Protein AF-Q99035-F1 (afdb_monomer_lite)

Organism: NCBI:txid2645

Secondary structure (DSSP, 8-state):
-HHHHHHHHHHHHHHHS-SSS--HHHHHHHHHTSTTTHHHHTTSTTHHHHHHHHHHTT--TGGGGG--HHHHHHHHHHHHHHHHHHHHHHHHHS----GGG--S--S-S----

Foldseek 3Di:
DVVLLVVQLVVLVCLQPPPDDHRPLRVLLVQVVPVVCVVVLCVDQLSVLLVVLCVVVVHDSVCSNVDDPVSVSVSSSRSSVSVVVVVVVCVVPPDDDDPVVPPPDPDDPDDDD

Sequence (113 aa):
QETFMKAAKARVKQMFDPAAGHSIIQELVYLWNEPRLRPILKEIDGYRYAMLFASQNQITADMLLQLDANMEGKLINGIAQEYFIHARQQEQKFPQVNAAAFDGFEGHPFGMY

Radius of gyration: 17.9 Å; chains: 1; bounding box: 32×30×55 Å

pLDDT: mean 90.51, std 15.57, range [39.5, 98.69]

Structure (mmCIF, N/CA/C/O backbone):
data_AF-Q99035-F1
#
_entry.id   AF-Q99035-F1
#
loop_
_atom_site.group_PDB
_atom_site.id
_atom_site.type_symbol
_atom_site.label_atom_id
_atom_site.label_alt_id
_atom_site.label_comp_id
_atom_site.label_asym_id
_atom_site.label_entity_id
_atom_site.label_seq_id
_atom_site.pdbx_PDB_ins_code
_atom_site.Cartn_x
_atom_site.Cartn_y
_atom_site.Cartn_z
_atom_site.occupancy
_atom_site.B_iso_or_equiv
_atom_site.auth_seq_id
_atom_site.auth_comp_id
_atom_site.auth_asym_id
_atom_site.auth_atom_id
_atom_site.pdbx_PDB_model_num
ATOM 1 N N . GLN A 1 1 ? 17.495 7.551 -6.793 1.00 87.31 1 GLN A N 1
ATOM 2 C CA . GLN A 1 1 ? 16.688 7.153 -5.616 1.00 87.31 1 GLN A CA 1
ATOM 3 C C . GLN A 1 1 ? 15.629 8.198 -5.299 1.00 87.31 1 GLN A C 1
ATOM 5 O O . GLN A 1 1 ? 14.460 7.851 -5.320 1.00 87.31 1 GLN A O 1
ATOM 10 N N . GLU A 1 2 ? 15.997 9.461 -5.069 1.00 92.75 2 GLU A N 1
ATOM 11 C CA . GLU A 1 2 ? 15.036 10.529 -4.730 1.00 92.75 2 GLU A CA 1
ATOM 12 C C . GLU A 1 2 ? 13.916 10.702 -5.766 1.00 92.75 2 GLU A C 1
ATOM 14 O O . GLU A 1 2 ? 12.743 10.722 -5.396 1.00 92.75 2 GLU A O 1
ATOM 19 N N . THR A 1 3 ? 14.252 10.720 -7.061 1.00 96.12 3 THR A N 1
ATOM 20 C CA . THR A 1 3 ? 13.265 10.784 -8.154 1.00 96.12 3 THR A CA 1
ATOM 21 C C . THR A 1 3 ? 12.267 9.629 -8.099 1.00 96.12 3 THR A C 1
ATOM 23 O O . THR A 1 3 ? 11.061 9.855 -8.173 1.00 96.12 3 THR A O 1
ATOM 26 N N . PHE A 1 4 ? 12.761 8.400 -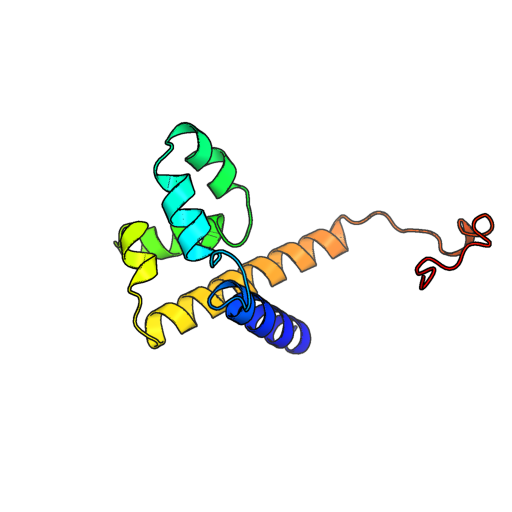7.905 1.00 96.81 4 PHE A N 1
ATOM 27 C CA . PHE A 1 4 ? 11.910 7.217 -7.771 1.00 96.81 4 PHE A CA 1
ATOM 28 C C . PHE A 1 4 ? 10.995 7.348 -6.553 1.00 96.81 4 PHE A C 1
ATOM 30 O O . PHE A 1 4 ? 9.788 7.195 -6.675 1.00 96.81 4 PHE A O 1
ATOM 37 N N . MET A 1 5 ? 11.549 7.701 -5.389 1.00 98.12 5 MET A N 1
ATOM 38 C CA . MET A 1 5 ? 10.772 7.845 -4.157 1.00 98.12 5 MET A CA 1
ATOM 39 C C . MET A 1 5 ? 9.692 8.922 -4.273 1.00 98.12 5 MET A C 1
ATOM 41 O O . MET A 1 5 ? 8.592 8.737 -3.757 1.00 98.12 5 MET A O 1
ATOM 45 N N . LYS A 1 6 ? 9.968 10.034 -4.966 1.00 97.75 6 LYS A N 1
ATOM 46 C CA . LYS A 1 6 ? 8.970 11.077 -5.236 1.00 97.75 6 LYS A CA 1
ATOM 47 C C . LYS A 1 6 ? 7.809 10.529 -6.072 1.00 97.75 6 LYS A C 1
ATOM 49 O O . LYS A 1 6 ? 6.655 10.736 -5.701 1.00 97.75 6 LYS A O 1
ATOM 54 N N . ALA A 1 7 ? 8.111 9.809 -7.153 1.00 98.06 7 ALA A N 1
ATOM 55 C CA . ALA A 1 7 ? 7.101 9.192 -8.011 1.00 98.06 7 ALA A CA 1
ATOM 56 C C . ALA A 1 7 ? 6.312 8.093 -7.278 1.00 98.06 7 ALA A C 1
ATOM 58 O O . ALA A 1 7 ? 5.085 8.085 -7.322 1.00 98.06 7 ALA A O 1
ATOM 59 N N . ALA A 1 8 ? 6.997 7.223 -6.532 1.00 98.19 8 ALA A N 1
ATOM 60 C CA . ALA A 1 8 ? 6.381 6.150 -5.759 1.00 98.19 8 ALA A CA 1
ATOM 61 C C . ALA A 1 8 ? 5.419 6.703 -4.698 1.00 98.19 8 ALA A C 1
ATOM 63 O O . ALA A 1 8 ? 4.273 6.275 -4.631 1.00 98.19 8 ALA A O 1
ATOM 64 N N . LYS A 1 9 ? 5.823 7.726 -3.932 1.00 98.50 9 LYS A N 1
ATOM 65 C CA . LYS A 1 9 ? 4.933 8.395 -2.967 1.00 98.50 9 LYS A CA 1
ATOM 66 C C . LYS A 1 9 ? 3.711 9.015 -3.637 1.00 98.50 9 LYS A C 1
ATOM 68 O O . LYS A 1 9 ? 2.615 8.915 -3.096 1.00 98.50 9 LYS A O 1
ATOM 73 N N . ALA A 1 10 ? 3.887 9.658 -4.793 1.00 98.06 10 ALA A N 1
ATOM 74 C CA . ALA A 1 10 ? 2.772 10.229 -5.544 1.00 98.06 10 ALA A CA 1
ATOM 75 C C . ALA A 1 10 ? 1.795 9.140 -6.007 1.00 98.06 10 ALA A C 1
ATOM 77 O O . ALA A 1 10 ? 0.587 9.299 -5.850 1.00 98.06 10 ALA A O 1
ATOM 78 N N . ARG A 1 11 ? 2.312 8.008 -6.497 1.00 98.25 11 ARG A N 1
ATOM 79 C CA . ARG A 1 11 ? 1.487 6.865 -6.890 1.00 98.25 11 ARG A CA 1
ATOM 80 C C . ARG A 1 11 ? 0.724 6.279 -5.706 1.00 98.25 11 ARG A C 1
ATOM 82 O O . ARG A 1 11 ? -0.476 6.074 -5.818 1.00 98.25 11 ARG A O 1
ATOM 89 N N . VAL A 1 12 ? 1.388 6.053 -4.574 1.00 98.25 12 VAL A N 1
ATOM 90 C CA . VAL A 1 12 ? 0.731 5.508 -3.378 1.00 98.25 12 VAL A CA 1
ATOM 91 C C . VAL A 1 12 ? -0.353 6.464 -2.875 1.00 98.25 12 VAL A C 1
ATOM 93 O O . VAL A 1 12 ? -1.449 6.010 -2.583 1.00 98.25 12 VAL A O 1
ATOM 96 N N . LYS A 1 13 ? -0.122 7.784 -2.879 1.00 97.88 13 LYS A N 1
ATOM 97 C CA . LYS A 1 13 ? -1.172 8.773 -2.565 1.00 97.88 13 LYS A CA 1
ATOM 98 C C . LYS A 1 13 ? -2.406 8.627 -3.456 1.00 97.88 13 LYS A C 1
ATOM 100 O O . LYS A 1 13 ? -3.514 8.589 -2.946 1.00 97.88 13 LYS A O 1
ATOM 105 N N . GLN A 1 14 ? -2.215 8.471 -4.766 1.00 97.88 14 GLN A N 1
ATOM 106 C CA . GLN A 1 14 ? -3.323 8.227 -5.700 1.00 97.88 14 GLN A CA 1
ATOM 107 C C . GLN A 1 14 ? -4.040 6.893 -5.451 1.00 97.88 14 GLN A C 1
ATOM 109 O O . GLN A 1 14 ? -5.187 6.741 -5.843 1.00 97.88 14 GLN A O 1
ATOM 114 N N . MET A 1 15 ? -3.369 5.906 -4.852 1.00 98.00 15 MET A N 1
ATOM 115 C CA . MET A 1 15 ? -3.996 4.638 -4.469 1.00 98.00 15 MET A CA 1
ATOM 116 C C . MET A 1 15 ? -4.748 4.741 -3.136 1.00 98.00 15 MET A C 1
ATOM 118 O O . MET A 1 15 ? -5.660 3.955 -2.902 1.00 98.00 15 MET A O 1
ATOM 122 N N . PHE A 1 16 ? -4.379 5.683 -2.265 1.00 96.75 16 PHE A N 1
ATOM 123 C CA . PHE A 1 16 ? -5.116 5.996 -1.036 1.00 96.75 16 PHE A CA 1
ATOM 124 C C . PHE A 1 16 ? -6.381 6.808 -1.320 1.00 96.75 16 PHE A C 1
ATOM 126 O O . PHE A 1 16 ? -7.406 6.557 -0.694 1.00 96.75 16 PHE A O 1
ATOM 133 N N . ASP A 1 17 ? -6.313 7.718 -2.291 1.00 95.50 17 ASP A N 1
ATOM 134 C CA . ASP A 1 17 ? -7.428 8.560 -2.730 1.00 95.50 17 ASP A CA 1
ATOM 135 C C . ASP A 1 17 ? -7.592 8.472 -4.261 1.00 95.50 17 ASP A C 1
ATOM 137 O O . ASP A 1 17 ? -7.109 9.336 -5.007 1.00 95.50 17 ASP A O 1
ATOM 141 N N . PRO A 1 18 ? -8.164 7.364 -4.771 1.00 95.44 18 PRO A N 1
ATOM 142 C CA . PRO A 1 18 ? -8.338 7.172 -6.201 1.00 95.44 18 PRO A CA 1
ATOM 143 C C . PRO A 1 18 ? -9.514 7.997 -6.731 1.00 95.44 18 PRO A C 1
ATOM 145 O O . PRO A 1 18 ? -10.565 8.097 -6.107 1.00 95.44 18 PRO A O 1
ATOM 148 N N . ALA A 1 19 ? -9.386 8.508 -7.959 1.00 93.25 19 ALA A N 1
ATOM 149 C CA . ALA A 1 19 ? -10.473 9.245 -8.612 1.00 93.25 19 ALA A CA 1
ATOM 150 C C . ALA A 1 19 ? -11.715 8.370 -8.895 1.00 93.25 19 ALA A C 1
ATOM 152 O O . ALA A 1 19 ? -12.817 8.889 -9.061 1.00 93.25 19 ALA A O 1
ATOM 153 N N . ALA A 1 20 ? -11.533 7.049 -8.986 1.00 92.44 20 ALA A N 1
ATOM 154 C CA . ALA A 1 20 ? -12.595 6.067 -9.154 1.00 92.44 20 ALA A CA 1
ATOM 155 C C . ALA A 1 20 ? -12.172 4.712 -8.565 1.00 92.44 20 ALA A C 1
ATOM 157 O O . ALA A 1 20 ? -11.008 4.323 -8.672 1.00 92.44 20 ALA A O 1
ATOM 158 N N . GLY A 1 21 ? -13.136 3.969 -8.014 1.00 9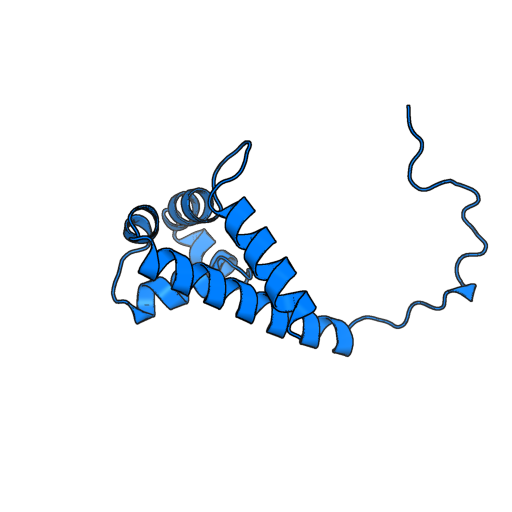3.50 21 GLY A N 1
ATOM 159 C CA . GLY A 1 21 ? -12.906 2.661 -7.394 1.00 93.50 21 GLY A CA 1
ATOM 160 C C . GLY A 1 21 ? -12.562 2.742 -5.905 1.00 93.50 21 GLY A C 1
ATOM 161 O O . GLY A 1 21 ? -12.695 3.790 -5.280 1.00 93.50 21 GLY A O 1
ATOM 162 N N . HIS A 1 22 ? -12.159 1.606 -5.337 1.00 96.00 22 HIS A N 1
ATOM 163 C CA . HIS A 1 22 ? -11.756 1.511 -3.934 1.00 96.00 22 HIS A CA 1
ATOM 164 C C . HIS A 1 22 ? -10.297 1.926 -3.758 1.00 96.00 22 HIS A C 1
ATOM 166 O O . HIS A 1 22 ? -9.460 1.655 -4.622 1.00 96.00 22 HIS A O 1
ATOM 172 N N . SER A 1 23 ? -9.981 2.541 -2.619 1.00 97.69 23 SER A N 1
ATOM 173 C CA . SER A 1 23 ? -8.590 2.745 -2.229 1.00 97.69 23 SER A CA 1
ATOM 174 C C . SER A 1 23 ? -7.899 1.412 -1.945 1.00 97.69 23 SER A C 1
ATOM 176 O O . SER A 1 23 ? -8.540 0.418 -1.598 1.00 97.69 23 SER A O 1
ATOM 178 N N . ILE A 1 24 ? -6.568 1.405 -2.008 1.00 97.88 24 ILE A N 1
ATOM 179 C CA . ILE A 1 24 ? -5.754 0.232 -1.663 1.00 97.88 24 ILE A CA 1
ATOM 180 C C . ILE A 1 24 ? -6.056 -0.282 -0.246 1.00 97.88 24 ILE A C 1
ATOM 182 O O . ILE A 1 24 ? -6.032 -1.485 -0.003 1.00 97.88 24 ILE A O 1
ATOM 186 N N . ILE A 1 25 ? -6.379 0.612 0.694 1.00 98.19 25 ILE A N 1
ATOM 187 C CA . ILE A 1 25 ? -6.709 0.229 2.071 1.00 98.19 25 ILE A CA 1
ATOM 188 C C . ILE A 1 25 ? -8.128 -0.333 2.165 1.00 98.19 25 ILE A C 1
ATOM 190 O O . ILE A 1 25 ? -8.334 -1.321 2.863 1.00 98.19 25 ILE A O 1
ATOM 194 N N . GLN A 1 26 ? -9.093 0.234 1.436 1.00 98.31 26 GLN A N 1
ATOM 195 C CA . GLN A 1 26 ? -10.444 -0.330 1.352 1.00 98.31 26 GLN A CA 1
ATOM 196 C C . GLN A 1 26 ? -10.427 -1.736 0.747 1.00 98.31 26 GLN A C 1
ATOM 198 O O . GLN A 1 26 ? -11.042 -2.646 1.303 1.00 98.31 26 GLN A O 1
ATOM 203 N N . GLU A 1 27 ? -9.686 -1.929 -0.347 1.00 98.19 27 GLU A N 1
ATOM 204 C CA . GLU A 1 27 ? -9.501 -3.239 -0.971 1.00 98.19 27 GLU A CA 1
ATOM 205 C C . GLU A 1 27 ? -8.842 -4.223 0.005 1.00 98.19 27 GLU A C 1
ATOM 207 O O . GLU A 1 27 ? -9.362 -5.317 0.226 1.00 98.19 27 GLU A O 1
ATOM 212 N N . LEU A 1 28 ? -7.748 -3.814 0.659 1.00 98.31 28 LEU A N 1
ATOM 213 C CA . LEU A 1 28 ? -7.051 -4.639 1.643 1.00 98.31 28 LEU A CA 1
ATOM 214 C C . LEU A 1 28 ? -7.978 -5.089 2.773 1.00 98.31 28 LEU A C 1
ATOM 216 O O . LEU A 1 28 ? -8.034 -6.279 3.068 1.00 98.31 28 LEU A O 1
ATOM 220 N N . VAL A 1 29 ? -8.693 -4.159 3.408 1.00 97.81 29 VAL A N 1
ATOM 221 C CA . VAL A 1 29 ? -9.578 -4.461 4.542 1.00 97.81 29 VAL A CA 1
ATOM 222 C C . VAL A 1 29 ? -10.697 -5.404 4.119 1.00 97.81 29 VAL A C 1
ATOM 224 O O . VAL A 1 29 ? -10.959 -6.392 4.807 1.00 97.81 29 VAL A O 1
ATOM 227 N N . TYR A 1 30 ? -11.300 -5.159 2.955 1.00 97.88 30 TYR A N 1
ATOM 228 C CA . TYR A 1 30 ? -12.316 -6.043 2.401 1.00 97.88 30 TYR A CA 1
ATOM 229 C C . TYR A 1 30 ? -11.784 -7.473 2.213 1.00 97.88 30 TYR A C 1
ATOM 231 O O . TYR A 1 30 ? -12.400 -8.428 2.687 1.00 97.88 30 TYR A O 1
ATOM 239 N N . LEU A 1 31 ? -10.613 -7.630 1.586 1.00 97.88 31 LEU A N 1
ATOM 240 C CA . LEU A 1 31 ? -10.016 -8.942 1.319 1.00 97.88 31 LEU A CA 1
ATOM 241 C C . LEU A 1 31 ? -9.464 -9.620 2.585 1.00 97.88 31 LEU A C 1
ATOM 243 O O . LEU A 1 31 ? -9.427 -10.849 2.659 1.00 97.88 31 LEU A O 1
ATOM 247 N N . TRP A 1 32 ? -9.065 -8.855 3.604 1.00 97.25 32 TRP A N 1
ATOM 248 C CA . TRP A 1 32 ? -8.511 -9.386 4.856 1.00 97.25 32 TRP A CA 1
ATOM 249 C C . TRP A 1 32 ? -9.531 -10.171 5.695 1.00 97.25 32 TRP A C 1
ATOM 251 O O . TRP A 1 32 ? -9.159 -11.025 6.520 1.00 97.25 32 TRP A O 1
ATOM 261 N N . ASN A 1 33 ? -10.818 -9.913 5.457 1.00 95.44 33 ASN A N 1
ATOM 262 C CA . ASN A 1 33 ? -11.927 -10.635 6.070 1.00 95.44 33 ASN A CA 1
ATOM 263 C C . ASN A 1 33 ? -12.022 -12.094 5.613 1.00 95.44 33 ASN A C 1
ATOM 265 O O . ASN A 1 33 ? -12.576 -12.905 6.349 1.00 95.44 33 ASN A O 1
ATOM 269 N N . GLU A 1 34 ? -11.431 -12.456 4.470 1.00 97.62 34 GLU A N 1
ATOM 270 C CA . GLU A 1 34 ? -11.311 -13.842 4.013 1.00 97.62 34 GLU A CA 1
ATOM 271 C C . GLU A 1 34 ? -9.964 -14.435 4.475 1.00 97.62 34 GLU A C 1
ATOM 273 O O . GLU A 1 34 ? -8.909 -14.107 3.916 1.00 97.62 34 GLU A O 1
ATOM 278 N N . PRO A 1 35 ? -9.939 -15.334 5.484 1.00 96.75 35 PRO A N 1
ATOM 279 C CA . PRO A 1 35 ? -8.692 -15.863 6.031 1.00 96.75 35 PRO A CA 1
ATOM 280 C C . PRO A 1 35 ? -7.808 -16.561 4.996 1.00 96.75 35 PRO A C 1
ATOM 282 O O . PRO A 1 35 ? -6.582 -16.521 5.125 1.00 96.75 35 PRO A O 1
ATOM 285 N N . ARG A 1 36 ? -8.405 -17.166 3.960 1.00 97.94 36 ARG A N 1
ATOM 286 C CA . ARG A 1 36 ? -7.675 -17.867 2.893 1.00 97.94 36 ARG A CA 1
ATOM 287 C C . ARG A 1 36 ? -6.856 -16.926 2.007 1.00 97.94 36 ARG A C 1
ATOM 289 O O . ARG A 1 36 ? -5.869 -17.370 1.431 1.00 97.94 36 ARG A O 1
ATOM 296 N N . LEU A 1 37 ? -7.225 -15.646 1.916 1.00 97.81 37 LEU A N 1
ATOM 297 C CA . LEU A 1 37 ? -6.506 -14.654 1.106 1.00 97.81 37 LEU A CA 1
ATOM 298 C C . LEU A 1 37 ? -5.326 -14.022 1.846 1.00 97.81 37 LEU A C 1
ATOM 300 O O . LEU A 1 37 ? -4.403 -13.521 1.209 1.00 97.81 37 LEU A O 1
ATOM 304 N N . ARG A 1 38 ? -5.302 -14.075 3.182 1.00 97.25 38 ARG A N 1
ATOM 305 C CA . ARG A 1 38 ? -4.257 -13.424 3.991 1.00 97.25 38 ARG A CA 1
ATOM 306 C C . ARG A 1 38 ? -2.829 -13.837 3.615 1.00 97.25 38 ARG A C 1
ATOM 308 O O . ARG A 1 38 ? -1.985 -12.946 3.564 1.00 97.25 38 ARG A O 1
ATOM 315 N N . PRO A 1 39 ? -2.513 -15.123 3.351 1.00 97.69 39 PRO A N 1
ATOM 316 C CA . PRO A 1 39 ? -1.178 -15.502 2.895 1.00 97.69 39 PRO A CA 1
ATOM 317 C C . PRO A 1 39 ? -0.825 -14.875 1.544 1.00 97.69 39 PRO A C 1
ATOM 319 O O . PRO A 1 39 ? 0.287 -14.404 1.380 1.00 97.69 39 PRO A O 1
ATOM 322 N N . ILE A 1 40 ? -1.780 -14.794 0.613 1.00 97.94 40 ILE A N 1
ATOM 323 C CA . ILE A 1 40 ? -1.568 -14.223 -0.725 1.00 97.94 40 ILE A CA 1
ATOM 324 C C . ILE A 1 40 ? -1.320 -12.715 -0.631 1.00 97.94 40 ILE A C 1
ATOM 326 O O . ILE A 1 40 ? -0.367 -12.204 -1.208 1.00 97.94 40 ILE A O 1
ATOM 330 N N . LEU A 1 41 ? -2.137 -11.999 0.147 1.00 97.75 41 LEU A N 1
ATOM 331 C CA . LEU A 1 41 ? -1.984 -10.556 0.368 1.00 97.75 41 LEU A CA 1
ATOM 332 C C . LEU A 1 41 ? -0.629 -10.210 0.997 1.00 97.75 41 LEU A C 1
ATOM 334 O O . LEU A 1 41 ? -0.059 -9.163 0.707 1.00 97.75 41 LEU A O 1
ATOM 338 N N . LYS A 1 42 ? -0.089 -11.105 1.832 1.00 96.06 42 LYS A N 1
ATOM 339 C CA . LYS A 1 42 ? 1.247 -10.955 2.413 1.00 96.06 42 LYS A CA 1
ATOM 340 C C . LYS A 1 42 ? 2.381 -11.135 1.409 1.00 96.06 42 LYS A C 1
ATOM 342 O O . LYS A 1 42 ? 3.490 -10.794 1.778 1.00 96.06 42 LYS A O 1
ATOM 347 N N . GLU A 1 43 ? 2.136 -11.596 0.186 1.00 96.81 43 GLU A N 1
ATOM 348 C CA . GLU A 1 43 ? 3.153 -11.704 -0.873 1.00 96.81 43 GLU A CA 1
ATOM 349 C C . GLU A 1 43 ? 3.085 -10.543 -1.883 1.00 96.81 43 GLU A C 1
ATOM 351 O O . GLU A 1 43 ? 3.930 -10.436 -2.769 1.00 96.81 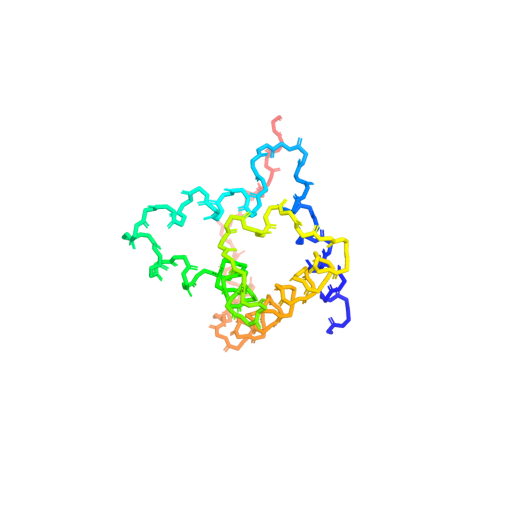43 GLU A O 1
ATOM 356 N N . ILE A 1 44 ? 2.090 -9.658 -1.760 1.00 98.06 44 ILE A N 1
ATOM 357 C CA . ILE A 1 44 ? 1.877 -8.532 -2.673 1.00 98.06 44 ILE A CA 1
ATOM 358 C C . ILE A 1 44 ? 2.378 -7.247 -2.018 1.00 98.06 44 ILE A C 1
ATOM 360 O O . ILE A 1 44 ? 1.933 -6.871 -0.932 1.00 98.06 44 ILE A O 1
ATOM 364 N N . ASP A 1 45 ? 3.276 -6.539 -2.695 1.00 98.19 45 ASP A N 1
ATOM 365 C CA . ASP A 1 45 ? 3.761 -5.242 -2.226 1.00 98.19 45 ASP A CA 1
ATOM 366 C C . ASP A 1 45 ? 2.631 -4.205 -2.129 1.00 98.19 45 ASP A C 1
ATOM 368 O O . ASP A 1 45 ? 1.689 -4.182 -2.917 1.00 98.19 45 ASP A O 1
ATOM 372 N N . GLY A 1 46 ? 2.718 -3.310 -1.153 1.00 97.94 46 GLY A N 1
ATOM 373 C CA . GLY A 1 46 ? 1.621 -2.456 -0.713 1.00 97.94 46 GLY A CA 1
ATOM 374 C C . GLY A 1 46 ? 0.811 -3.140 0.381 1.00 97.94 46 GLY A C 1
ATOM 375 O O . GLY A 1 46 ? 0.815 -2.668 1.518 1.00 97.94 46 GLY A O 1
ATOM 376 N N . TYR A 1 47 ? 0.182 -4.280 0.081 1.00 98.56 47 TYR A N 1
ATOM 377 C CA . TYR A 1 47 ? -0.592 -5.050 1.065 1.00 98.56 47 TYR A CA 1
ATOM 378 C C . TYR A 1 47 ? 0.294 -5.644 2.161 1.00 98.56 47 TYR A C 1
ATOM 380 O O . TYR A 1 47 ? -0.004 -5.491 3.351 1.00 98.56 47 TYR A O 1
ATOM 388 N N . ARG A 1 48 ? 1.424 -6.250 1.777 1.00 98.50 48 ARG A N 1
ATOM 389 C CA . ARG A 1 48 ? 2.432 -6.785 2.698 1.00 98.50 48 ARG A CA 1
ATOM 390 C C . ARG A 1 48 ? 2.912 -5.705 3.666 1.00 98.50 48 ARG A C 1
ATOM 392 O O . ARG A 1 48 ? 2.877 -5.927 4.879 1.00 98.50 48 ARG A O 1
ATOM 399 N N . TYR A 1 49 ? 3.298 -4.528 3.162 1.00 98.69 49 TYR A N 1
ATOM 400 C CA . TYR A 1 49 ? 3.727 -3.431 4.029 1.00 98.69 49 TYR A CA 1
ATOM 401 C C . TYR A 1 49 ? 2.596 -2.875 4.892 1.00 98.69 49 TYR A C 1
ATOM 403 O O . TYR A 1 49 ? 2.817 -2.622 6.072 1.00 98.69 49 TYR A O 1
ATOM 411 N N . ALA A 1 50 ? 1.389 -2.689 4.354 1.00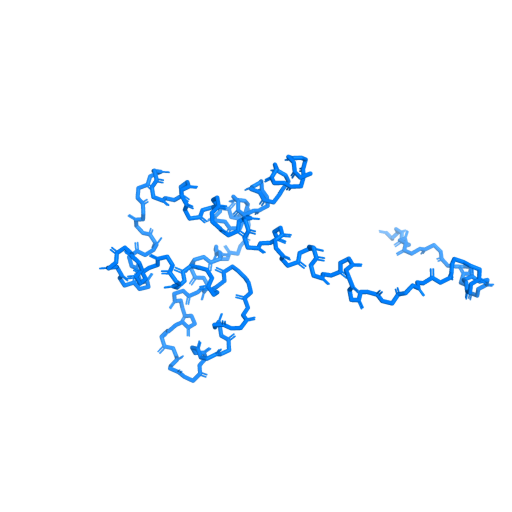 98.62 50 ALA A N 1
ATOM 412 C CA . ALA A 1 50 ? 0.265 -2.158 5.123 1.00 98.62 50 ALA A CA 1
ATOM 413 C C . ALA A 1 50 ? -0.077 -3.046 6.327 1.00 98.62 50 ALA A C 1
ATOM 415 O O . ALA A 1 50 ? -0.282 -2.543 7.433 1.00 98.62 50 ALA A O 1
ATOM 416 N N . MET A 1 51 ? -0.036 -4.368 6.155 1.00 98.38 51 MET A N 1
ATOM 417 C CA . MET A 1 51 ? -0.255 -5.301 7.260 1.00 98.38 51 MET A CA 1
ATOM 418 C C . MET A 1 51 ? 0.923 -5.369 8.236 1.00 98.38 51 MET A C 1
ATOM 420 O O . MET A 1 51 ? 0.708 -5.499 9.443 1.00 98.38 51 MET A O 1
ATOM 424 N N . LEU A 1 52 ? 2.163 -5.241 7.751 1.00 98.19 52 LEU A N 1
ATOM 425 C CA . LEU A 1 52 ? 3.333 -5.090 8.619 1.00 98.19 52 LEU A CA 1
ATOM 426 C C . LEU A 1 52 ? 3.225 -3.815 9.466 1.00 98.19 52 LEU A C 1
ATOM 428 O O . LEU A 1 52 ? 3.433 -3.862 10.676 1.00 98.19 52 LEU A O 1
ATOM 432 N N . PHE A 1 53 ? 2.850 -2.699 8.846 1.00 98.50 53 PHE A N 1
ATOM 433 C CA . PHE A 1 53 ? 2.630 -1.421 9.510 1.00 98.50 53 PHE A CA 1
ATOM 434 C C . PHE A 1 53 ? 1.532 -1.531 10.570 1.00 98.50 53 PHE A C 1
ATOM 436 O O . PHE A 1 53 ? 1.742 -1.088 11.699 1.00 98.50 53 PHE A O 1
ATOM 443 N N . ALA A 1 54 ? 0.399 -2.165 10.251 1.00 98.19 54 ALA A N 1
ATOM 444 C CA . ALA A 1 54 ? -0.669 -2.406 11.218 1.00 98.19 54 ALA A CA 1
ATOM 445 C C . ALA A 1 54 ? -0.153 -3.185 12.440 1.00 98.19 54 ALA A C 1
ATOM 447 O O . ALA A 1 54 ? -0.330 -2.758 13.580 1.00 98.19 54 ALA A O 1
ATOM 448 N N . SER A 1 55 ? 0.594 -4.269 12.199 1.00 97.69 55 SER A N 1
ATOM 449 C CA . SER A 1 55 ? 1.201 -5.076 13.260 1.00 97.69 55 SER A CA 1
ATOM 450 C C . SER A 1 55 ? 2.207 -4.292 14.109 1.00 97.69 55 SER A C 1
ATOM 452 O O . SER A 1 55 ? 2.212 -4.439 15.328 1.00 97.69 55 SER A O 1
ATOM 454 N N . GLN A 1 56 ? 3.064 -3.475 13.493 1.00 97.88 56 GLN A N 1
ATOM 455 C CA . GLN A 1 56 ? 4.083 -2.682 14.193 1.00 97.88 56 GLN A CA 1
ATOM 456 C C . GLN A 1 56 ? 3.474 -1.585 15.067 1.00 97.88 56 GLN A C 1
ATOM 458 O O . GLN A 1 56 ? 4.039 -1.239 16.100 1.00 97.88 56 GLN A O 1
ATOM 463 N N . ASN A 1 57 ? 2.319 -1.059 14.662 1.00 97.69 57 ASN A N 1
ATOM 464 C CA . ASN A 1 57 ? 1.598 -0.023 15.393 1.00 97.69 57 ASN A CA 1
ATOM 465 C C . ASN A 1 57 ? 0.472 -0.587 16.272 1.00 97.69 57 ASN A C 1
ATOM 467 O O . ASN A 1 57 ? -0.285 0.190 16.842 1.00 97.69 57 ASN A O 1
ATOM 471 N N . GLN A 1 58 ? 0.374 -1.917 16.404 1.00 97.75 58 GLN A N 1
ATOM 472 C CA . GLN A 1 58 ? -0.620 -2.605 17.237 1.00 97.75 58 GLN A CA 1
ATOM 473 C C . GLN A 1 58 ? -2.075 -2.227 16.901 1.00 97.75 58 GLN A C 1
ATOM 475 O O . GLN A 1 58 ? -2.928 -2.153 17.783 1.00 97.75 58 GLN A O 1
ATOM 480 N N . ILE A 1 59 ? -2.364 -2.009 15.616 1.00 97.62 59 ILE A N 1
ATOM 481 C CA . ILE A 1 59 ? -3.707 -1.704 15.111 1.00 97.62 59 ILE A CA 1
ATOM 482 C C . ILE A 1 59 ? -4.243 -2.855 14.254 1.00 97.62 59 ILE A C 1
ATOM 484 O O . ILE A 1 59 ? -3.481 -3.639 13.682 1.00 97.62 59 ILE A O 1
ATOM 488 N N . THR A 1 60 ? -5.568 -2.975 14.167 1.00 97.31 60 THR A N 1
ATOM 489 C CA . THR A 1 60 ? -6.211 -3.959 13.285 1.00 97.31 60 THR A CA 1
ATOM 490 C C . THR A 1 60 ? -6.198 -3.487 11.829 1.00 97.31 60 THR A C 1
ATOM 492 O O . THR A 1 60 ? -5.902 -2.327 11.542 1.00 97.31 60 THR A O 1
ATOM 495 N N . ALA A 1 61 ? -6.536 -4.384 10.896 1.00 96.44 61 ALA A N 1
ATOM 496 C CA . ALA A 1 61 ? -6.677 -4.015 9.488 1.00 96.44 61 ALA A CA 1
ATOM 497 C C . ALA A 1 61 ? -7.727 -2.905 9.305 1.00 96.44 61 ALA A C 1
ATOM 499 O O . ALA A 1 61 ? -7.445 -1.916 8.639 1.00 96.44 61 ALA A O 1
ATOM 500 N N . ASP A 1 62 ? -8.891 -3.009 9.956 1.00 97.56 62 ASP A N 1
ATOM 501 C CA . ASP A 1 62 ? -9.972 -2.017 9.841 1.00 97.56 62 ASP A CA 1
ATOM 502 C C . ASP A 1 62 ? -9.554 -0.618 10.311 1.00 97.56 62 ASP A C 1
ATOM 504 O O . ASP A 1 62 ? -9.975 0.390 9.745 1.00 97.56 62 ASP A O 1
ATOM 508 N N . MET A 1 63 ? -8.675 -0.539 11.313 1.00 97.94 63 MET A N 1
ATOM 509 C CA . MET A 1 63 ? -8.155 0.734 11.819 1.00 97.94 63 MET A CA 1
ATOM 510 C C . MET A 1 63 ? -7.270 1.468 10.800 1.00 97.94 63 MET A C 1
ATOM 512 O O . MET A 1 63 ? -7.093 2.678 10.925 1.00 97.94 63 MET A O 1
ATOM 516 N N . LEU A 1 64 ? -6.756 0.789 9.763 1.00 97.81 64 LEU A N 1
ATOM 517 C CA . LEU A 1 64 ? -6.030 1.443 8.666 1.00 97.81 64 LEU A CA 1
ATOM 518 C C . LEU A 1 64 ? -6.912 2.429 7.881 1.00 97.81 64 LEU A C 1
ATOM 520 O O . LEU A 1 64 ? -6.382 3.340 7.252 1.00 97.81 64 LEU A O 1
ATOM 524 N N . LEU A 1 65 ? -8.241 2.281 7.926 1.00 97.25 65 LEU A N 1
ATOM 525 C CA . LEU A 1 65 ? -9.184 3.210 7.288 1.00 97.25 65 LEU A CA 1
ATOM 526 C C . LEU A 1 65 ? -9.334 4.536 8.045 1.00 97.25 65 LEU A C 1
ATOM 528 O O . LEU A 1 65 ? -9.944 5.466 7.528 1.00 97.25 65 LEU A O 1
ATOM 532 N N . GLN A 1 66 ? -8.829 4.611 9.277 1.00 96.56 66 GLN A N 1
ATOM 533 C CA . GLN A 1 66 ? -9.053 5.728 10.198 1.00 96.56 66 GLN A CA 1
ATOM 534 C C . GLN A 1 66 ? -7.735 6.363 10.661 1.00 96.56 66 GLN A C 1
ATOM 536 O O . GLN A 1 66 ? -7.675 6.971 11.729 1.00 96.56 66 GLN A O 1
ATOM 541 N N . LEU A 1 67 ? -6.659 6.192 9.888 1.00 97.06 67 LEU A N 1
ATOM 542 C CA . LEU A 1 67 ? -5.369 6.788 10.219 1.00 97.06 67 LEU A CA 1
ATOM 543 C C . LEU A 1 67 ? -5.461 8.314 10.193 1.00 97.06 67 LEU A C 1
ATOM 545 O O . LEU A 1 67 ? -6.046 8.903 9.287 1.00 97.06 67 LEU A O 1
ATOM 549 N N . ASP A 1 68 ? -4.828 8.963 11.168 1.00 97.06 68 ASP A N 1
ATOM 550 C CA . ASP A 1 68 ? -4.575 10.396 11.069 1.00 97.06 68 ASP A CA 1
ATOM 551 C C . ASP A 1 68 ? -3.563 10.700 9.946 1.00 97.06 68 ASP A C 1
ATOM 553 O O . ASP A 1 68 ? -2.820 9.828 9.484 1.00 97.06 68 ASP A O 1
ATOM 557 N N . ALA A 1 69 ? -3.492 11.965 9.526 1.00 96.31 69 ALA A N 1
ATOM 558 C CA . ALA A 1 69 ? -2.631 12.390 8.420 1.00 96.31 69 ALA A CA 1
ATOM 559 C C . ALA A 1 69 ? -1.135 12.076 8.638 1.00 96.31 69 ALA A C 1
ATOM 561 O O . ALA A 1 69 ? -0.386 11.871 7.679 1.00 96.31 69 ALA A O 1
ATOM 562 N N . ASN A 1 70 ? -0.672 12.031 9.891 1.00 97.62 70 ASN A N 1
ATOM 563 C CA . ASN A 1 70 ? 0.714 11.697 10.210 1.00 97.62 70 ASN A CA 1
ATOM 564 C C . ASN A 1 70 ? 0.969 10.194 10.023 1.00 97.62 70 ASN A C 1
ATOM 566 O O . ASN A 1 70 ? 1.965 9.800 9.413 1.00 97.62 70 ASN A O 1
ATOM 570 N N . MET A 1 71 ? 0.064 9.349 10.511 1.00 97.81 71 MET A N 1
ATOM 571 C CA . MET A 1 71 ? 0.129 7.898 10.361 1.00 97.81 71 MET A CA 1
ATOM 572 C C . MET A 1 71 ? -0.054 7.465 8.906 1.00 97.81 71 MET A C 1
ATOM 574 O O . MET A 1 71 ? 0.714 6.631 8.424 1.00 97.81 71 MET A O 1
ATOM 578 N N . GLU A 1 72 ? -0.981 8.089 8.181 1.00 98.19 72 GLU A N 1
ATOM 579 C CA . GLU A 1 72 ? -1.146 7.892 6.741 1.00 98.19 72 GLU A CA 1
ATOM 580 C C . GLU A 1 72 ? 0.143 8.261 5.990 1.00 98.19 72 GLU A C 1
ATOM 582 O O . GLU A 1 72 ? 0.662 7.472 5.199 1.00 98.19 72 GLU A O 1
ATOM 587 N N . GLY A 1 73 ? 0.745 9.414 6.307 1.00 98.12 73 GLY A N 1
ATOM 588 C CA . GLY A 1 73 ? 2.015 9.840 5.718 1.00 98.12 73 GLY A CA 1
ATOM 589 C C . GLY A 1 73 ? 3.161 8.848 5.953 1.00 98.12 73 GLY A C 1
ATOM 590 O O . GLY A 1 73 ? 3.955 8.586 5.039 1.00 98.12 73 GLY A O 1
ATOM 591 N N . LYS A 1 74 ? 3.241 8.250 7.150 1.00 98.44 74 LYS A N 1
ATOM 592 C CA . LYS A 1 74 ? 4.219 7.194 7.469 1.00 98.44 74 LYS A CA 1
ATOM 593 C C . LYS A 1 74 ? 3.963 5.923 6.666 1.00 98.44 74 LYS A C 1
ATOM 595 O O . LYS A 1 74 ? 4.917 5.348 6.138 1.00 98.44 74 LYS A O 1
ATOM 600 N N . LEU A 1 75 ? 2.704 5.508 6.546 1.00 98.62 75 LEU A N 1
ATOM 601 C CA . LEU A 1 75 ? 2.318 4.334 5.771 1.00 98.62 75 LEU A CA 1
ATOM 602 C C . LEU A 1 75 ? 2.638 4.518 4.280 1.00 98.62 75 LEU A C 1
ATOM 604 O O . LEU A 1 75 ? 3.307 3.670 3.692 1.00 98.62 75 LEU A O 1
ATOM 608 N N . ILE A 1 76 ? 2.276 5.666 3.697 1.00 98.50 76 ILE A N 1
ATOM 609 C CA . ILE A 1 76 ? 2.608 6.030 2.311 1.00 98.50 76 ILE A CA 1
ATOM 610 C C . ILE A 1 76 ? 4.120 5.975 2.077 1.00 98.50 76 ILE A C 1
ATOM 612 O O . ILE A 1 76 ? 4.587 5.418 1.082 1.00 98.50 76 ILE A O 1
ATOM 616 N N . ASN A 1 77 ? 4.906 6.557 2.989 1.00 98.50 77 ASN A N 1
ATOM 617 C CA . ASN A 1 77 ? 6.362 6.543 2.884 1.00 98.50 77 ASN A CA 1
ATOM 618 C C . ASN A 1 77 ? 6.926 5.117 2.947 1.00 98.50 77 ASN A C 1
ATOM 620 O O . ASN A 1 77 ? 7.852 4.795 2.206 1.00 98.50 77 ASN A O 1
ATOM 624 N N . GLY A 1 78 ? 6.359 4.278 3.809 1.00 98.56 78 GLY A N 1
ATOM 625 C CA . GLY A 1 78 ? 6.755 2.889 3.967 1.00 98.56 78 GLY A CA 1
ATOM 626 C C . GLY A 1 78 ? 6.455 2.017 2.745 1.00 98.56 78 GLY A C 1
ATOM 627 O O . GLY A 1 78 ? 7.352 1.335 2.255 1.00 98.56 78 GLY A O 1
ATOM 628 N N . ILE A 1 79 ? 5.251 2.123 2.173 1.00 98.62 79 ILE A N 1
ATOM 629 C CA . ILE A 1 79 ? 4.899 1.429 0.921 1.00 98.62 79 ILE A CA 1
ATOM 630 C C . ILE A 1 79 ? 5.805 1.898 -0.226 1.00 98.62 79 ILE A C 1
ATOM 632 O O . ILE A 1 79 ? 6.335 1.087 -0.981 1.00 98.62 79 ILE A O 1
ATOM 636 N N . ALA A 1 80 ? 6.058 3.205 -0.342 1.00 98.56 80 ALA A N 1
ATOM 637 C CA . ALA A 1 80 ? 6.964 3.721 -1.367 1.00 98.56 80 ALA A CA 1
ATOM 638 C C . ALA A 1 80 ? 8.400 3.178 -1.212 1.00 98.56 80 ALA A C 1
ATOM 640 O O . ALA A 1 80 ? 9.082 2.932 -2.208 1.00 98.56 80 ALA A O 1
ATOM 641 N N . GLN A 1 81 ? 8.859 2.978 0.027 1.00 98.50 81 GLN A N 1
ATOM 642 C CA . GLN A 1 81 ? 10.164 2.384 0.312 1.00 98.50 81 GLN A CA 1
ATOM 643 C C . GLN A 1 81 ? 10.206 0.903 -0.080 1.00 98.50 81 GLN A C 1
ATOM 645 O O . GLN A 1 81 ? 11.208 0.448 -0.633 1.00 98.50 81 GLN A O 1
ATOM 650 N N . GLU A 1 82 ? 9.122 0.164 0.159 1.00 98.44 82 GLU A N 1
ATOM 651 C CA . GLU A 1 82 ? 8.968 -1.212 -0.311 1.00 98.44 82 GLU A CA 1
ATOM 652 C C . GLU A 1 82 ? 9.042 -1.292 -1.840 1.00 98.44 82 GLU A C 1
ATOM 654 O O . GLU A 1 82 ? 9.832 -2.075 -2.368 1.00 98.44 82 GLU A O 1
ATOM 659 N N . TYR A 1 83 ? 8.341 -0.405 -2.552 1.00 98.44 83 TYR A N 1
ATOM 660 C CA . TYR A 1 83 ? 8.412 -0.334 -4.015 1.00 98.44 83 TYR A CA 1
ATOM 661 C C . TYR A 1 83 ? 9.826 -0.042 -4.517 1.00 98.44 83 TYR A C 1
ATOM 663 O O . TYR A 1 83 ? 10.246 -0.593 -5.531 1.00 98.44 83 TYR A O 1
ATOM 671 N N . PHE A 1 84 ? 10.592 0.798 -3.817 1.00 97.81 84 PHE A N 1
ATOM 672 C CA . PHE A 1 84 ? 11.983 1.058 -4.190 1.00 97.81 84 PHE A CA 1
ATOM 673 C C . PHE A 1 84 ? 12.870 -0.178 -4.018 1.00 97.81 84 PHE A C 1
ATOM 675 O O . PHE A 1 84 ? 13.707 -0.455 -4.879 1.00 97.81 84 PHE A O 1
ATOM 682 N N . ILE A 1 85 ? 12.683 -0.936 -2.934 1.00 97.06 85 ILE A N 1
ATOM 683 C CA . ILE A 1 85 ? 13.395 -2.201 -2.718 1.00 97.06 85 ILE A CA 1
ATOM 684 C C . ILE A 1 85 ? 13.039 -3.192 -3.828 1.00 97.06 85 ILE A C 1
ATOM 686 O O . ILE A 1 85 ? 13.941 -3.786 -4.419 1.00 97.06 85 ILE A O 1
ATOM 690 N N . HIS A 1 86 ? 11.755 -3.320 -4.164 1.00 96.69 86 HIS A N 1
ATOM 691 C CA . HIS A 1 86 ? 11.309 -4.188 -5.249 1.00 96.69 86 HIS A CA 1
ATOM 692 C C . HIS A 1 86 ? 11.901 -3.762 -6.596 1.00 96.69 86 HIS A C 1
ATOM 694 O O . HIS A 1 86 ? 12.463 -4.591 -7.306 1.00 96.69 86 HIS A O 1
ATOM 700 N N . ALA A 1 87 ? 11.864 -2.471 -6.930 1.00 96.62 87 ALA A N 1
ATOM 701 C CA . ALA A 1 87 ? 12.439 -1.954 -8.171 1.00 96.62 87 ALA A CA 1
ATOM 702 C C . ALA A 1 87 ? 13.944 -2.254 -8.276 1.00 96.62 87 ALA A C 1
ATOM 704 O O . ALA A 1 87 ? 14.439 -2.620 -9.337 1.00 96.62 87 ALA A O 1
ATOM 705 N N . ARG A 1 88 ? 14.690 -2.186 -7.165 1.00 96.25 88 ARG A N 1
ATOM 706 C CA . ARG A 1 88 ? 16.101 -2.606 -7.148 1.00 96.25 88 ARG A CA 1
AT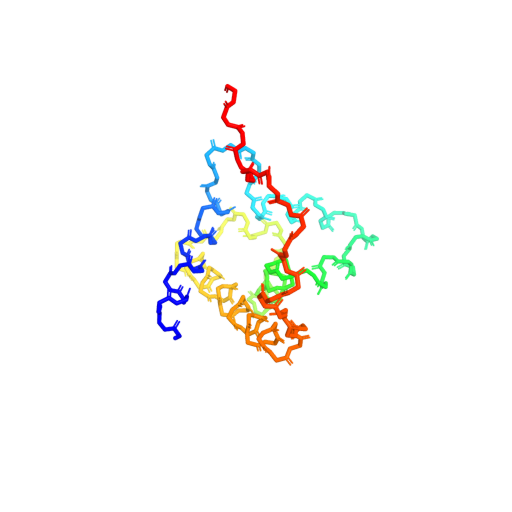OM 707 C C . ARG A 1 88 ? 16.280 -4.094 -7.433 1.00 96.25 88 ARG A C 1
ATOM 709 O O . ARG A 1 88 ? 17.227 -4.458 -8.121 1.00 96.25 88 ARG A O 1
ATOM 716 N N . GLN A 1 89 ? 15.395 -4.942 -6.918 1.00 94.81 89 GLN A N 1
ATOM 717 C CA . GLN A 1 89 ? 15.422 -6.375 -7.213 1.00 94.81 89 GLN A CA 1
ATOM 718 C C . GLN A 1 89 ? 15.042 -6.663 -8.670 1.00 94.81 89 GLN A C 1
ATOM 720 O O . GLN A 1 89 ? 15.618 -7.563 -9.272 1.00 94.81 89 GLN A O 1
ATOM 725 N N . GLN A 1 90 ? 14.114 -5.895 -9.245 1.00 94.06 90 GLN A N 1
ATOM 726 C CA . GLN A 1 90 ? 13.757 -5.976 -10.663 1.00 94.06 90 GLN A CA 1
ATOM 727 C C . GLN A 1 90 ? 14.954 -5.665 -11.557 1.00 94.06 90 GLN A C 1
ATOM 729 O O . GLN A 1 90 ? 15.296 -6.486 -12.397 1.00 94.06 90 GLN A O 1
ATOM 734 N N . GLU A 1 91 ? 15.657 -4.560 -11.313 1.00 92.62 91 GLU A N 1
ATOM 735 C CA . GLU A 1 91 ? 16.873 -4.198 -12.061 1.00 92.62 91 GLU A CA 1
ATOM 736 C C . GLU A 1 91 ? 17.952 -5.298 -12.023 1.00 92.62 91 GLU A C 1
ATOM 738 O O . GLU A 1 91 ? 18.701 -5.477 -12.976 1.00 92.62 91 GLU A O 1
ATOM 743 N N . GLN A 1 92 ? 18.029 -6.068 -10.932 1.00 92.31 92 GLN A N 1
ATOM 744 C CA . GLN A 1 92 ? 18.979 -7.179 -10.797 1.00 92.31 92 GLN A CA 1
ATOM 745 C C . GLN A 1 92 ? 18.533 -8.463 -11.509 1.00 92.31 92 GLN A C 1
ATOM 747 O O . GLN A 1 92 ? 19.376 -9.287 -11.858 1.00 92.31 92 GLN A O 1
ATOM 752 N N . LYS A 1 93 ? 17.221 -8.675 -11.654 1.00 93.12 93 LYS A N 1
ATOM 753 C CA . LYS A 1 93 ? 16.631 -9.941 -12.116 1.00 93.12 93 LYS A CA 1
ATOM 754 C C . LYS A 1 93 ? 16.049 -9.864 -13.522 1.00 93.12 93 LYS A C 1
ATOM 756 O O . LYS A 1 93 ? 15.781 -10.912 -14.107 1.00 93.12 93 LYS A O 1
ATOM 761 N N . PHE A 1 94 ? 15.796 -8.665 -14.043 1.00 88.75 94 PHE A N 1
ATOM 762 C CA . PHE A 1 94 ? 15.198 -8.521 -15.358 1.00 88.75 94 PHE A CA 1
ATOM 763 C C . PHE A 1 94 ? 16.125 -9.080 -16.437 1.00 88.75 94 PHE A C 1
ATOM 765 O O . PHE A 1 94 ? 17.332 -8.823 -16.418 1.00 88.75 94 PHE A O 1
ATOM 772 N N . PRO A 1 95 ? 15.571 -9.855 -17.386 1.00 87.94 95 PRO A N 1
ATOM 773 C CA . PRO A 1 95 ? 16.351 -10.325 -18.512 1.00 87.94 95 PRO A CA 1
ATOM 774 C C . PRO A 1 95 ? 16.811 -9.120 -19.330 1.00 87.94 95 PRO A C 1
ATOM 776 O O . PRO A 1 95 ? 16.052 -8.172 -19.545 1.00 87.94 95 PRO A O 1
ATOM 779 N N . GLN A 1 96 ? 18.049 -9.164 -19.819 1.00 81.94 96 GLN A N 1
ATOM 780 C CA . GLN A 1 96 ? 18.494 -8.170 -20.784 1.00 81.94 96 GLN A CA 1
ATOM 781 C C . GLN A 1 96 ? 17.723 -8.374 -22.084 1.00 81.94 96 GLN A C 1
ATOM 783 O O . GLN A 1 96 ? 17.851 -9.402 -22.750 1.00 81.94 96 GLN A O 1
ATOM 788 N N . VAL A 1 97 ? 16.899 -7.393 -22.432 1.00 79.44 97 VAL A N 1
ATOM 789 C CA . VAL A 1 97 ? 16.209 -7.371 -23.715 1.00 79.44 97 VAL A CA 1
ATOM 790 C C . VAL A 1 97 ? 17.154 -6.732 -24.727 1.00 79.44 97 VAL A C 1
ATOM 792 O O . VAL A 1 97 ? 17.482 -5.552 -24.620 1.00 79.44 97 VAL A O 1
ATOM 795 N N . ASN A 1 98 ? 17.613 -7.511 -25.708 1.00 71.88 98 ASN A N 1
ATOM 796 C CA . ASN A 1 98 ? 18.369 -6.968 -26.833 1.00 71.88 98 ASN A CA 1
ATOM 797 C C . ASN A 1 98 ? 17.431 -6.130 -27.707 1.00 71.88 98 ASN A C 1
ATOM 799 O O . ASN A 1 98 ? 16.522 -6.671 -28.334 1.00 71.88 98 ASN A O 1
ATOM 803 N N . ALA A 1 99 ? 17.685 -4.822 -27.795 1.00 63.22 99 ALA A N 1
ATOM 804 C CA . ALA A 1 99 ? 16.931 -3.915 -28.664 1.00 63.22 99 ALA A CA 1
ATOM 805 C C . ALA A 1 99 ? 16.960 -4.349 -30.147 1.00 63.22 99 ALA A C 1
ATOM 807 O O . ALA A 1 99 ? 16.017 -4.082 -30.880 1.00 63.22 99 ALA A O 1
ATOM 808 N N . ALA A 1 100 ? 17.997 -5.084 -30.569 1.00 58.81 100 ALA A N 1
ATOM 809 C CA . ALA A 1 100 ? 18.147 -5.620 -31.925 1.00 58.81 100 ALA A CA 1
ATOM 810 C C . ALA A 1 100 ? 17.283 -6.864 -32.233 1.00 58.81 100 ALA A C 1
ATOM 812 O O . ALA A 1 100 ? 17.250 -7.311 -33.371 1.00 58.81 100 ALA A O 1
ATOM 813 N N . ALA A 1 101 ? 16.588 -7.448 -31.249 1.00 53.84 101 ALA A N 1
ATOM 814 C CA . ALA A 1 101 ? 15.645 -8.548 -31.489 1.00 53.84 101 ALA A CA 1
ATOM 815 C C . ALA A 1 101 ? 14.239 -8.056 -31.904 1.00 53.84 101 ALA A C 1
ATOM 817 O O . ALA A 1 101 ? 13.347 -8.867 -32.142 1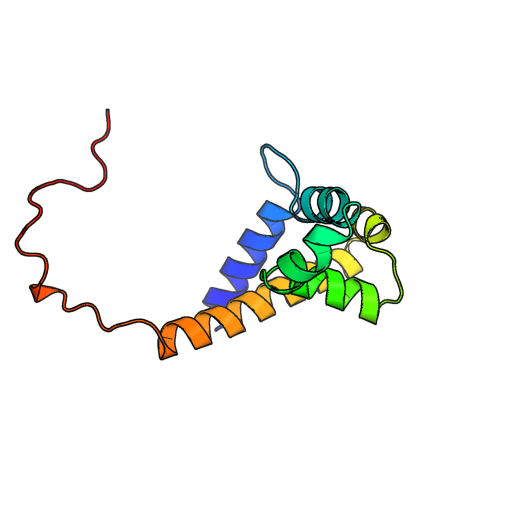.00 53.84 101 ALA A O 1
ATOM 818 N N . PHE A 1 102 ? 14.039 -6.735 -31.990 1.00 55.00 102 PHE A N 1
ATOM 819 C CA . PHE A 1 102 ? 12.781 -6.073 -32.347 1.00 55.00 102 PHE A CA 1
ATOM 820 C C . PHE A 1 102 ? 12.784 -5.550 -33.801 1.00 55.00 102 PHE A C 1
ATOM 822 O O . PHE A 1 102 ? 12.407 -4.414 -34.048 1.00 55.00 102 PHE A O 1
ATOM 829 N N . ASP A 1 103 ? 13.155 -6.380 -34.780 1.00 48.84 103 ASP A N 1
ATOM 830 C CA . ASP A 1 103 ? 12.985 -6.070 -36.221 1.00 48.84 103 ASP A CA 1
ATOM 831 C C . ASP A 1 103 ? 11.619 -6.542 -36.785 1.00 48.84 103 ASP A C 1
ATOM 833 O O . ASP A 1 103 ? 11.390 -6.528 -37.990 1.00 48.84 103 ASP A O 1
ATOM 837 N N . GLY A 1 104 ? 10.692 -6.997 -35.929 1.00 52.22 104 GLY A N 1
ATOM 838 C CA . GLY A 1 104 ? 9.508 -7.765 -36.355 1.00 52.22 104 GLY A CA 1
ATOM 839 C C . GLY A 1 104 ? 8.124 -7.150 -36.125 1.00 52.22 104 GLY A C 1
ATOM 840 O O . GLY A 1 104 ? 7.137 -7.823 -36.406 1.00 52.22 104 GLY A O 1
ATOM 841 N N . PHE A 1 105 ? 7.999 -5.925 -35.611 1.00 49.53 105 PHE A N 1
ATOM 842 C CA . PHE A 1 105 ? 6.686 -5.292 -35.414 1.00 49.53 105 PHE A CA 1
ATOM 843 C C . PHE A 1 105 ? 6.648 -3.889 -36.032 1.00 49.53 105 PHE A C 1
ATOM 845 O O . PHE A 1 105 ? 6.834 -2.887 -35.348 1.00 49.53 105 PHE A O 1
ATOM 852 N N . GLU A 1 106 ? 6.318 -3.813 -37.325 1.00 52.03 106 GLU A N 1
ATOM 853 C CA . GLU A 1 106 ? 5.797 -2.596 -37.977 1.00 52.03 106 GLU A CA 1
ATOM 854 C C . GLU A 1 106 ? 4.350 -2.304 -37.524 1.00 52.03 106 GLU A C 1
ATOM 856 O O . GLU A 1 106 ? 3.426 -2.145 -38.317 1.00 52.03 106 GLU A O 1
ATOM 861 N N . GLY A 1 107 ? 4.120 -2.268 -36.214 1.00 53.50 107 GLY A N 1
ATOM 862 C CA . GLY A 1 107 ? 2.840 -1.896 -35.628 1.00 53.50 107 GLY A CA 1
ATOM 863 C C . GLY A 1 107 ? 3.072 -0.879 -34.528 1.00 53.50 107 GLY A C 1
ATOM 864 O O . GLY A 1 107 ? 3.656 -1.209 -33.499 1.00 53.50 107 GLY A O 1
ATOM 865 N N . HIS A 1 108 ? 2.616 0.359 -34.731 1.00 50.16 108 HIS A N 1
ATOM 866 C CA . HIS A 1 108 ? 2.583 1.361 -33.668 1.00 50.16 108 HIS A CA 1
ATOM 867 C C . HIS A 1 108 ? 1.847 0.780 -32.441 1.00 50.16 108 HIS A C 1
ATOM 869 O O . HIS A 1 108 ? 0.682 0.403 -32.569 1.00 50.16 108 HIS A O 1
ATOM 875 N N . PRO A 1 109 ? 2.470 0.723 -31.247 1.00 54.81 109 PRO A N 1
ATOM 876 C CA . PRO A 1 109 ? 1.884 0.070 -30.069 1.00 54.81 109 PRO A CA 1
ATOM 877 C C . PRO A 1 109 ? 0.683 0.824 -29.472 1.00 54.81 109 PRO A C 1
ATOM 879 O O . PRO A 1 109 ? 0.044 0.331 -28.548 1.00 54.81 109 PRO A O 1
ATOM 882 N N . PHE A 1 110 ? 0.348 1.995 -30.015 1.00 58.06 110 PHE A N 1
ATOM 883 C CA . PHE A 1 110 ? -0.852 2.753 -29.681 1.00 58.06 110 PHE A CA 1
ATOM 884 C C . PHE A 1 110 ? -1.536 3.199 -30.974 1.00 58.06 110 PHE A C 1
ATOM 886 O O . PHE A 1 110 ? -1.388 4.336 -31.420 1.00 58.06 110 PHE A O 1
ATOM 893 N N . GLY A 1 111 ? -2.268 2.278 -31.599 1.00 43.00 111 GLY A N 1
ATOM 894 C CA . GLY A 1 111 ? -3.300 2.644 -32.560 1.00 43.00 111 GLY A CA 1
ATOM 895 C C . GLY A 1 111 ? -4.377 3.442 -31.830 1.00 43.00 111 GLY A C 1
ATOM 896 O O . GLY A 1 111 ? -5.152 2.879 -31.061 1.00 43.00 111 GLY A O 1
ATOM 897 N N . MET A 1 112 ? -4.371 4.757 -32.023 1.00 39.50 112 MET A N 1
ATOM 898 C CA . MET A 1 112 ? -5.468 5.636 -31.632 1.00 39.50 112 MET A CA 1
ATOM 899 C C . MET A 1 112 ? -6.631 5.361 -32.594 1.00 39.50 112 MET A C 1
ATOM 901 O O . MET A 1 112 ? -6.506 5.654 -33.784 1.00 39.50 112 MET A O 1
ATOM 905 N N . TYR A 1 113 ? -7.715 4.766 -32.092 1.00 51.38 113 TYR A N 1
ATOM 906 C CA . TYR A 1 113 ? -9.036 4.839 -32.723 1.00 51.38 113 TYR A CA 1
ATOM 907 C C . TYR A 1 113 ? -9.801 6.021 -32.134 1.00 51.38 113 TYR A C 1
ATOM 909 O O . TYR A 1 113 ? -9.718 6.198 -30.895 1.00 51.38 113 TYR A O 1
#